Protein AF-A0A6V7HKK5-F1 (afdb_monomer)

pLDDT: mean 83.56, std 8.03, range [59.28, 92.56]

Radius of gyration: 16.76 Å; Cα contacts (8 Å, |Δi|>4): 35; chains: 1; bounding box: 42×21×39 Å

Solvent-accessible surface area (backbone atoms only — not comparable to full-atom values): 3465 Å² total; per-residue (Å²): 112,65,86,63,52,49,55,44,60,63,40,48,49,42,26,48,48,40,37,74,78,68,68,45,54,72,66,54,18,45,52,50,54,18,47,46,47,50,53,51,53,49,50,55,59,47,41,50,68,48,48,48,70,73,69,50,79,77,92,71,132

Organism: NCBI:txid1563983

Secondary structure (DSSP, 8-state):
-HHHHHHIIIIIHHHHHHHHHH---HHHIIIIIIIIHHHHHHHHHHHIIIIIHHH------

InterPro domains:
  IPR015876 Acyl-CoA desaturase [PR00075] (2-20)
  IPR015876 Acyl-CoA desaturase [PR00075] (35-56)
  IPR015876 Acyl-CoA desaturase [PTHR11351] (1-61)

Structure (mmCIF, N/CA/C/O backbone):
data_AF-A0A6V7HKK5-F1
#
_entry.id   AF-A0A6V7HKK5-F1
#
loop_
_atom_site.group_PDB
_atom_site.id
_atom_site.type_symbol
_atom_site.label_atom_id
_atom_site.label_alt_id
_atom_site.label_comp_id
_atom_site.label_asym_id
_atom_site.label_entity_id
_atom_site.label_seq_id
_atom_site.pdbx_PDB_ins_code
_atom_site.Cartn_x
_atom_site.Cartn_y
_atom_site.Cartn_z
_atom_site.occupancy
_atom_site.B_iso_or_equiv
_atom_site.auth_seq_id
_atom_site.auth_comp_id
_atom_site.auth_asym_id
_atom_site.auth_atom_id
_atom_site.pdbx_PDB_model_num
ATOM 1 N N . TYR A 1 1 ? -10.384 7.635 -16.471 1.00 76.19 1 TYR A N 1
ATOM 2 C CA . TYR A 1 1 ? -10.934 6.458 -15.762 1.00 76.19 1 TYR A CA 1
ATOM 3 C C . TYR A 1 1 ? -9.927 5.831 -14.791 1.00 76.19 1 TYR A C 1
ATOM 5 O O . TYR A 1 1 ? -10.283 5.609 -13.642 1.00 76.19 1 TYR A O 1
ATOM 13 N N . TYR A 1 2 ? -8.660 5.646 -15.191 1.00 82.06 2 TYR A N 1
ATOM 14 C CA . TYR A 1 2 ? -7.587 5.092 -14.343 1.00 82.06 2 TYR A CA 1
ATOM 15 C C . TYR A 1 2 ? -7.456 5.724 -12.943 1.00 82.06 2 TYR A C 1
ATOM 17 O O . TYR A 1 2 ? -7.378 4.999 -11.958 1.00 82.06 2 TYR A O 1
ATOM 25 N N . LEU A 1 3 ? -7.515 7.058 -12.843 1.00 86.56 3 LEU A N 1
ATOM 26 C CA . LEU A 1 3 ? -7.414 7.792 -11.569 1.00 86.56 3 LEU A CA 1
ATOM 27 C C . LEU A 1 3 ? -8.448 7.370 -10.514 1.00 86.56 3 LEU A C 1
ATOM 29 O O . LEU A 1 3 ? -8.173 7.486 -9.327 1.00 86.56 3 LEU A O 1
ATOM 33 N N . TRP A 1 4 ? -9.610 6.868 -10.936 1.00 84.88 4 TRP A N 1
ATOM 34 C CA . TRP A 1 4 ? -10.658 6.395 -10.031 1.00 84.88 4 TRP A CA 1
ATOM 35 C C . TRP A 1 4 ? -10.543 4.899 -9.738 1.00 84.88 4 TRP A C 1
ATOM 37 O O . TRP A 1 4 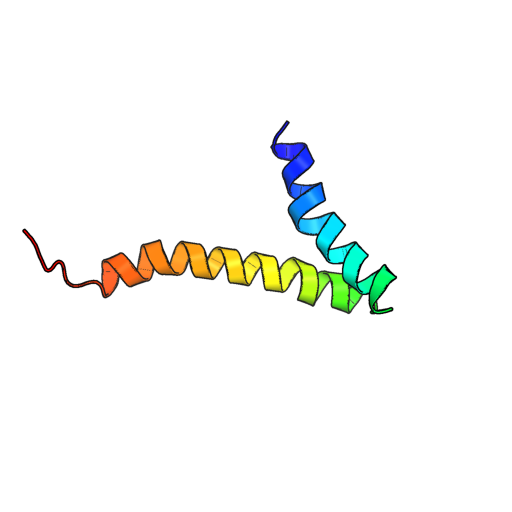? -10.738 4.484 -8.602 1.00 84.88 4 TRP A O 1
ATOM 47 N N . MET A 1 5 ? -10.179 4.078 -10.729 1.00 85.75 5 MET A N 1
ATOM 48 C 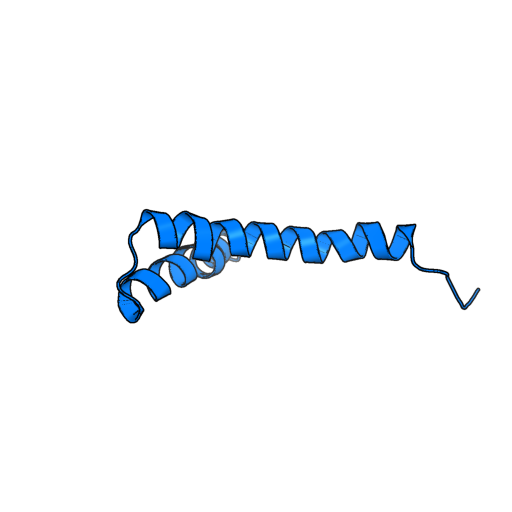CA . MET A 1 5 ? -9.996 2.635 -10.515 1.00 85.75 5 MET A CA 1
ATOM 49 C C . MET A 1 5 ? -8.787 2.313 -9.642 1.00 85.75 5 MET A C 1
ATOM 51 O O . MET A 1 5 ? -8.848 1.392 -8.831 1.00 85.75 5 MET A O 1
ATOM 55 N N . MET A 1 6 ? -7.688 3.047 -9.821 1.00 90.19 6 MET A N 1
ATOM 56 C CA . MET A 1 6 ? -6.431 2.797 -9.122 1.00 90.19 6 MET A CA 1
ATOM 57 C C . MET A 1 6 ? -6.603 2.802 -7.594 1.00 90.19 6 MET A C 1
ATOM 59 O O . MET A 1 6 ? -6.271 1.787 -6.986 1.00 90.19 6 MET A O 1
ATOM 63 N N . PRO A 1 7 ? -7.184 3.835 -6.950 1.00 85.50 7 PRO A N 1
ATOM 64 C CA . PRO A 1 7 ? -7.358 3.827 -5.501 1.00 85.50 7 PRO A CA 1
ATOM 65 C C . PRO A 1 7 ? -8.324 2.735 -5.020 1.00 85.50 7 PRO A C 1
ATOM 67 O O . PRO A 1 7 ? -8.099 2.116 -3.979 1.00 85.50 7 PRO A O 1
ATOM 70 N N . VAL A 1 8 ? -9.368 2.439 -5.798 1.00 87.75 8 VAL A N 1
ATOM 71 C CA . VAL A 1 8 ? -10.351 1.402 -5.455 1.00 87.75 8 VAL A CA 1
ATOM 72 C C . VAL A 1 8 ? -9.696 0.019 -5.435 1.00 87.75 8 VAL A C 1
ATOM 74 O O . VAL A 1 8 ? -9.813 -0.724 -4.464 1.00 87.75 8 VAL A O 1
ATOM 77 N N . ILE A 1 9 ? -8.950 -0.331 -6.475 1.00 86.94 9 ILE A N 1
ATOM 78 C CA . ILE A 1 9 ? -8.352 -1.665 -6.577 1.00 86.94 9 ILE A CA 1
ATOM 79 C C . ILE A 1 9 ? -7.091 -1.769 -5.712 1.00 86.94 9 ILE A C 1
ATOM 81 O O . ILE A 1 9 ? -6.868 -2.788 -5.064 1.00 86.94 9 ILE A O 1
ATOM 85 N N . ALA A 1 10 ? -6.260 -0.726 -5.675 1.00 86.12 10 ALA A N 1
ATOM 86 C CA . ALA A 1 10 ? -4.962 -0.788 -5.009 1.00 86.12 10 ALA A CA 1
ATOM 87 C C . ALA A 1 10 ? -5.030 -0.581 -3.488 1.00 86.12 10 ALA A C 1
ATOM 89 O O . ALA A 1 10 ? -4.138 -1.088 -2.800 1.00 86.12 10 ALA A O 1
ATOM 90 N N . PHE A 1 11 ? -6.055 0.123 -2.980 1.00 83.88 11 PHE A N 1
ATOM 91 C CA . PHE A 1 11 ? -6.201 0.442 -1.555 1.00 83.88 11 PHE A CA 1
ATOM 92 C C . PHE A 1 11 ? -7.486 -0.105 -0.935 1.00 83.88 11 PHE A C 1
ATOM 94 O O . PHE A 1 11 ? -7.422 -0.725 0.123 1.00 83.88 11 PHE A O 1
ATOM 101 N N . ILE A 1 12 ? -8.647 0.081 -1.568 1.00 86.56 12 ILE A N 1
ATOM 102 C CA . ILE A 1 12 ? -9.930 -0.315 -0.962 1.00 86.56 12 ILE A CA 1
ATOM 103 C C . ILE A 1 12 ? -10.041 -1.843 -0.879 1.00 86.56 12 ILE A C 1
ATOM 105 O O . ILE A 1 12 ? -10.191 -2.389 0.212 1.00 86.56 12 ILE A O 1
ATOM 109 N N . VAL A 1 13 ? -9.885 -2.546 -2.001 1.00 87.56 13 VAL A N 1
ATOM 110 C CA . VAL A 1 13 ? -9.962 -4.019 -2.054 1.00 87.56 13 VAL A CA 1
ATOM 111 C C . VAL A 1 13 ? -9.016 -4.714 -1.051 1.00 87.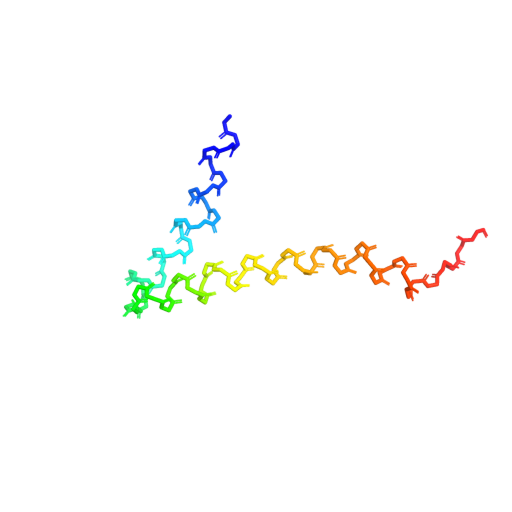56 13 VAL A C 1
ATOM 113 O O . VAL A 1 13 ? -9.505 -5.501 -0.238 1.00 87.56 13 VAL A O 1
ATOM 116 N N . PRO A 1 14 ? -7.700 -4.423 -1.022 1.00 85.50 14 PRO A N 1
ATOM 117 C CA . PRO A 1 14 ? -6.779 -5.081 -0.093 1.00 85.50 14 PRO A CA 1
ATOM 118 C C . PRO A 1 14 ? -6.967 -4.672 1.372 1.00 85.50 14 PRO A C 1
ATOM 120 O O . PRO A 1 14 ? -6.513 -5.408 2.245 1.00 85.50 14 PRO A O 1
ATOM 123 N N . THR A 1 15 ? -7.650 -3.559 1.663 1.00 86.75 15 THR A N 1
ATOM 124 C CA . THR A 1 15 ? -8.028 -3.205 3.042 1.00 86.75 15 THR A CA 1
ATOM 125 C C . THR A 1 15 ? -9.235 -4.021 3.500 1.00 86.75 15 THR A C 1
ATOM 127 O O . THR A 1 15 ? -9.252 -4.516 4.620 1.00 86.75 15 THR A O 1
ATO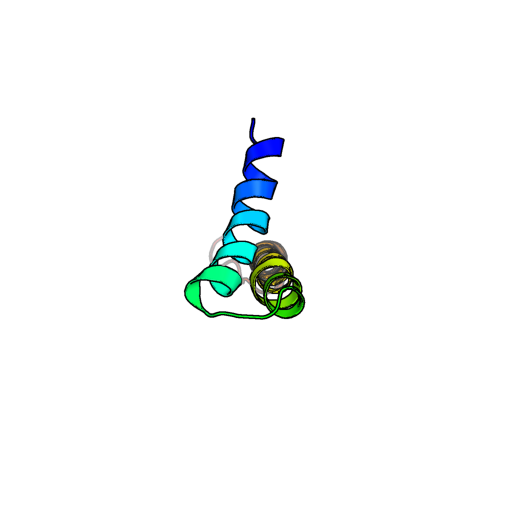M 130 N N . TYR A 1 16 ? -10.240 -4.210 2.641 1.00 85.50 16 TYR A N 1
ATOM 131 C CA . TYR A 1 16 ? -11.480 -4.892 3.023 1.00 85.50 16 TYR A CA 1
ATOM 132 C C . TYR A 1 16 ? -11.359 -6.419 3.098 1.00 85.50 16 TYR A C 1
ATOM 134 O O . TYR A 1 16 ? -12.023 -7.030 3.933 1.00 85.50 16 TYR A O 1
ATOM 142 N N . 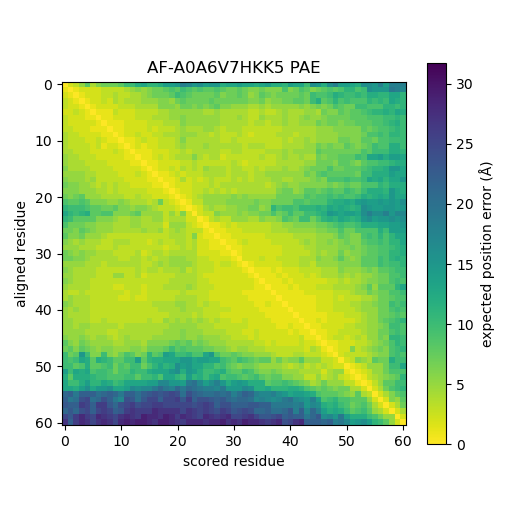ILE A 1 17 ? -10.509 -7.047 2.280 1.00 87.31 17 ILE A N 1
ATOM 143 C CA . ILE A 1 17 ? -10.294 -8.506 2.307 1.00 87.31 17 ILE A CA 1
ATOM 144 C C . ILE A 1 17 ? -9.890 -9.024 3.707 1.00 87.31 17 ILE A C 1
ATOM 146 O O . ILE A 1 17 ? -10.598 -9.881 4.235 1.00 87.31 17 ILE A O 1
ATOM 150 N N . PRO A 1 18 ? -8.818 -8.530 4.353 1.00 84.81 18 PRO A N 1
ATOM 151 C CA . PRO A 1 18 ? -8.409 -9.019 5.673 1.00 84.81 18 PRO A CA 1
ATOM 152 C C . PRO A 1 18 ? -9.434 -8.696 6.770 1.00 84.81 18 PRO A C 1
ATOM 154 O O . PRO A 1 18 ? -9.613 -9.481 7.697 1.00 84.81 18 PRO A O 1
ATOM 157 N N . ILE A 1 19 ? -10.180 -7.595 6.638 1.00 86.94 19 ILE A N 1
ATOM 158 C CA . ILE A 1 19 ? -11.238 -7.234 7.592 1.00 86.94 19 ILE A CA 1
ATOM 159 C C . ILE A 1 19 ? -12.405 -8.231 7.514 1.00 86.94 19 ILE A C 1
ATOM 161 O O . ILE A 1 19 ? -12.863 -8.715 8.545 1.00 86.94 19 ILE A O 1
ATOM 165 N N . TYR A 1 20 ? -12.878 -8.564 6.307 1.00 84.69 20 TYR A N 1
ATOM 166 C CA . TYR A 1 20 ? -14.048 -9.434 6.128 1.00 84.69 20 TYR A CA 1
ATOM 167 C C . TYR A 1 20 ? -13.735 -10.929 6.228 1.00 84.69 20 TYR A C 1
ATOM 169 O O . TYR A 1 20 ? -14.543 -11.675 6.777 1.00 84.69 20 TYR A O 1
ATOM 177 N N . PHE A 1 21 ? -12.601 -11.381 5.688 1.00 85.69 21 PHE A N 1
ATOM 178 C CA . PHE A 1 21 ? -12.273 -12.809 5.620 1.00 85.69 21 PHE A CA 1
ATOM 179 C C . PHE A 1 21 ? -11.407 -13.289 6.794 1.00 85.69 21 PHE A C 1
ATOM 181 O O . PHE A 1 21 ? -11.530 -14.445 7.189 1.00 85.69 21 PHE A O 1
ATOM 188 N N . TRP A 1 22 ? -10.566 -12.419 7.367 1.00 84.81 22 TRP A N 1
ATOM 189 C CA . TRP A 1 22 ? -9.657 -12.765 8.472 1.00 84.81 22 TRP A CA 1
ATOM 190 C C . TRP A 1 22 ? -10.023 -12.109 9.811 1.00 84.81 22 TRP A C 1
ATOM 192 O O . TRP A 1 22 ? -9.421 -12.440 10.830 1.00 84.81 22 TRP A O 1
ATOM 202 N N . GLY A 1 23 ? -11.028 -11.225 9.844 1.00 84.88 23 GLY A N 1
ATOM 203 C CA . GLY A 1 23 ? -11.466 -10.557 11.073 1.00 84.88 23 GLY A CA 1
ATOM 204 C C . GLY A 1 23 ? -10.405 -9.633 11.680 1.00 84.88 23 GLY A C 1
ATOM 205 O O . GLY A 1 23 ? -10.406 -9.402 12.889 1.00 84.88 23 GLY A O 1
ATOM 206 N N . GLU A 1 24 ? -9.473 -9.133 10.864 1.00 84.25 24 GLU A N 1
ATOM 207 C CA . GLU A 1 24 ? -8.380 -8.277 11.324 1.00 84.25 24 GLU A CA 1
ATOM 208 C C . GLU A 1 24 ? -8.845 -6.863 11.695 1.00 84.25 24 GLU A C 1
ATOM 210 O O . GLU A 1 24 ? -9.853 -6.344 11.209 1.00 84.25 24 GLU A O 1
ATOM 215 N N . THR A 1 25 ? -8.074 -6.199 12.560 1.00 88.94 25 THR A N 1
ATOM 216 C CA . THR A 1 25 ? -8.345 -4.813 12.946 1.00 88.94 25 THR A CA 1
ATOM 217 C C . THR A 1 25 ? -8.095 -3.856 11.780 1.00 88.94 25 THR A C 1
ATOM 219 O O . THR A 1 25 ? -7.179 -4.038 10.976 1.00 88.94 25 THR A O 1
ATOM 222 N N . TRP A 1 26 ? -8.876 -2.772 11.729 1.00 83.75 26 TRP A N 1
ATOM 223 C CA . TRP A 1 26 ? -8.768 -1.735 10.695 1.00 83.75 26 TRP A CA 1
ATOM 224 C C . TRP A 1 26 ? -7.345 -1.198 10.518 1.00 83.75 26 TRP A C 1
ATOM 226 O O . TRP A 1 26 ? -6.901 -0.995 9.392 1.00 83.75 26 TRP A O 1
ATOM 236 N N . TYR A 1 27 ? -6.614 -1.008 11.619 1.00 86.19 27 TYR A N 1
ATOM 237 C CA . TYR A 1 27 ? -5.235 -0.523 11.586 1.00 86.19 27 TYR A CA 1
ATOM 238 C C . TYR A 1 27 ? -4.279 -1.524 10.929 1.00 86.19 27 TYR A C 1
ATOM 240 O O . TYR A 1 27 ? -3.486 -1.129 10.076 1.00 86.19 27 TYR A O 1
ATOM 248 N N . ASN A 1 28 ? -4.379 -2.813 11.259 1.00 85.69 28 ASN A N 1
ATOM 249 C CA . ASN A 1 28 ? -3.514 -3.837 10.669 1.00 85.69 28 ASN A CA 1
ATOM 250 C C . ASN A 1 28 ? -3.799 -4.002 9.173 1.00 85.69 28 ASN A C 1
ATOM 252 O O . ASN A 1 28 ? -2.871 -3.998 8.362 1.00 85.69 28 ASN A O 1
ATOM 256 N N . ALA A 1 29 ? -5.077 -4.027 8.793 1.00 85.81 29 ALA A N 1
ATOM 257 C CA . ALA A 1 29 ? -5.491 -4.086 7.397 1.00 85.81 29 ALA A CA 1
ATOM 258 C C . ALA A 1 29 ? -4.964 -2.893 6.572 1.00 85.81 29 ALA A C 1
ATOM 260 O O . ALA A 1 29 ? -4.458 -3.074 5.464 1.00 85.81 29 ALA A O 1
ATOM 261 N N . LEU A 1 30 ? -5.011 -1.673 7.116 1.00 86.81 30 LEU A N 1
ATOM 262 C CA . LEU A 1 30 ? -4.507 -0.477 6.431 1.00 86.81 30 LEU A CA 1
ATOM 263 C C . LEU A 1 30 ? -2.977 -0.447 6.332 1.00 86.81 30 LEU A C 1
ATOM 265 O O . LEU A 1 30 ? -2.431 -0.234 5.247 1.00 86.81 30 LEU A O 1
ATOM 269 N N . TYR A 1 31 ? -2.273 -0.650 7.445 1.00 85.62 31 TYR A N 1
ATOM 270 C CA . TYR A 1 31 ? -0.818 -0.498 7.470 1.00 85.62 31 TYR A CA 1
ATOM 271 C C . TYR A 1 31 ? -0.087 -1.675 6.821 1.00 85.62 31 TYR A C 1
ATOM 273 O O . TYR A 1 31 ? 0.872 -1.458 6.080 1.00 85.62 31 TYR A O 1
ATOM 281 N N . VAL A 1 32 ? -0.543 -2.906 7.050 1.00 85.62 32 VAL A N 1
ATOM 282 C CA . VAL A 1 32 ? 0.158 -4.115 6.596 1.00 85.62 32 VAL A CA 1
ATOM 283 C C . VAL A 1 32 ? -0.358 -4.570 5.230 1.00 85.62 32 VAL A C 1
ATOM 285 O O . VAL A 1 32 ? 0.405 -4.622 4.266 1.00 85.62 32 VAL A O 1
ATOM 288 N N . SER A 1 33 ? -1.657 -4.847 5.094 1.00 86.69 33 SER A N 1
ATOM 289 C CA . SER A 1 33 ? -2.201 -5.382 3.832 1.00 86.69 33 SER A CA 1
ATOM 290 C C . SER A 1 33 ? -2.178 -4.353 2.691 1.00 86.69 33 SER A C 1
ATOM 292 O O . SER A 1 33 ? -1.924 -4.683 1.524 1.00 86.69 33 SER A O 1
ATOM 294 N N . THR A 1 34 ? -2.380 -3.075 3.018 1.00 88.31 34 THR A N 1
ATOM 295 C CA . THR A 1 34 ? -2.464 -2.015 2.010 1.00 88.31 34 THR A CA 1
ATOM 296 C C . THR A 1 34 ? -1.160 -1.239 1.844 1.00 88.31 34 THR A C 1
ATOM 298 O O . THR A 1 34 ? -0.566 -1.293 0.764 1.00 88.31 34 THR A O 1
ATOM 301 N N . LEU A 1 35 ? -0.687 -0.534 2.876 1.00 89.31 35 LEU A N 1
ATOM 302 C CA . LEU A 1 35 ? 0.465 0.369 2.750 1.00 89.31 35 LEU A CA 1
ATOM 303 C C . LEU A 1 35 ? 1.796 -0.374 2.587 1.00 89.31 35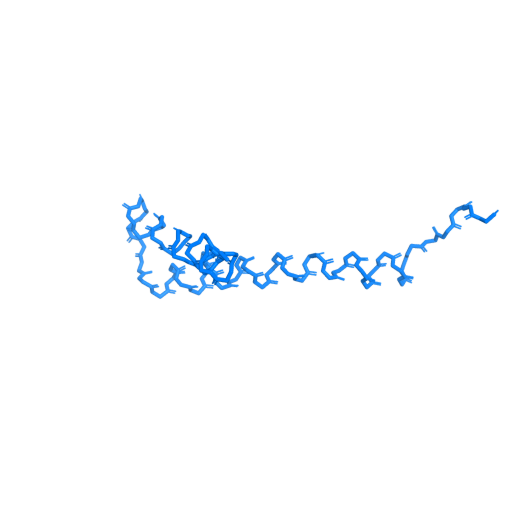 LEU A C 1
ATOM 305 O O . LEU A 1 35 ? 2.540 -0.068 1.655 1.00 89.31 35 LEU A O 1
ATOM 309 N N . LEU A 1 36 ? 2.088 -1.369 3.430 1.00 90.69 36 LEU A N 1
ATOM 310 C CA . LEU A 1 36 ? 3.325 -2.149 3.322 1.00 90.69 36 LEU A CA 1
ATOM 311 C C . LEU A 1 36 ? 3.397 -2.886 1.980 1.00 90.69 36 LEU A C 1
ATOM 313 O O . LEU A 1 36 ? 4.416 -2.797 1.297 1.00 90.69 36 LEU A O 1
ATOM 317 N N . ARG A 1 37 ? 2.305 -3.537 1.551 1.00 90.38 37 ARG A N 1
ATOM 318 C CA . ARG A 1 37 ? 2.227 -4.181 0.228 1.00 90.38 37 ARG A CA 1
ATOM 319 C C . ARG A 1 37 ? 2.514 -3.191 -0.903 1.00 90.38 37 ARG A C 1
ATOM 321 O O . ARG A 1 37 ? 3.278 -3.509 -1.816 1.00 90.38 37 ARG A O 1
ATOM 328 N N . TYR A 1 38 ? 1.910 -2.002 -0.850 1.00 91.12 38 TYR A N 1
ATOM 329 C CA . TYR A 1 38 ? 2.076 -0.972 -1.876 1.00 91.12 38 TYR A CA 1
ATOM 330 C C . TYR A 1 38 ? 3.521 -0.463 -1.944 1.00 91.12 38 TYR A C 1
ATOM 332 O O . TYR A 1 38 ? 4.131 -0.487 -3.013 1.00 91.12 38 TYR A O 1
ATOM 340 N N . VAL A 1 39 ? 4.095 -0.074 -0.802 1.00 92.19 39 VAL A N 1
ATOM 341 C CA . VAL A 1 39 ? 5.476 0.424 -0.715 1.00 92.19 39 VAL A CA 1
ATOM 342 C C . VAL A 1 39 ? 6.474 -0.656 -1.116 1.00 92.19 39 VAL A C 1
ATOM 344 O O . VAL A 1 39 ? 7.401 -0.371 -1.872 1.00 92.19 39 VAL A O 1
ATOM 347 N N . PHE A 1 40 ? 6.289 -1.896 -0.665 1.00 91.81 40 PHE A N 1
ATOM 348 C CA . PHE A 1 40 ? 7.175 -3.003 -1.014 1.00 91.81 40 PHE A CA 1
ATOM 349 C C . PHE A 1 40 ? 7.166 -3.284 -2.519 1.00 91.81 40 PHE A C 1
ATOM 351 O O . PHE A 1 40 ? 8.226 -3.372 -3.132 1.00 91.81 40 PHE A O 1
ATOM 358 N N . THR A 1 41 ? 5.980 -3.350 -3.131 1.00 90.31 41 THR A N 1
ATOM 359 C CA . THR A 1 41 ? 5.845 -3.563 -4.582 1.00 90.31 41 THR A CA 1
ATOM 360 C C . THR A 1 41 ? 6.507 -2.430 -5.363 1.00 90.31 41 THR A C 1
ATOM 362 O O . THR A 1 41 ? 7.241 -2.683 -6.316 1.00 90.31 41 THR A O 1
ATOM 365 N N . LEU A 1 42 ? 6.309 -1.182 -4.930 1.00 92.12 42 LEU A N 1
ATOM 366 C CA . LEU A 1 42 ? 6.924 -0.020 -5.562 1.00 92.12 42 LEU A CA 1
ATOM 367 C C . LEU A 1 42 ? 8.456 -0.076 -5.472 1.00 92.12 42 LEU A C 1
ATOM 369 O O . LEU A 1 42 ? 9.140 0.055 -6.486 1.00 92.12 42 LEU A O 1
ATOM 373 N N . ASN A 1 43 ? 8.994 -0.373 -4.288 1.00 92.56 43 ASN A N 1
ATOM 374 C CA . ASN A 1 43 ? 10.434 -0.530 -4.098 1.00 92.56 43 ASN A CA 1
ATOM 375 C C . ASN A 1 43 ? 10.993 -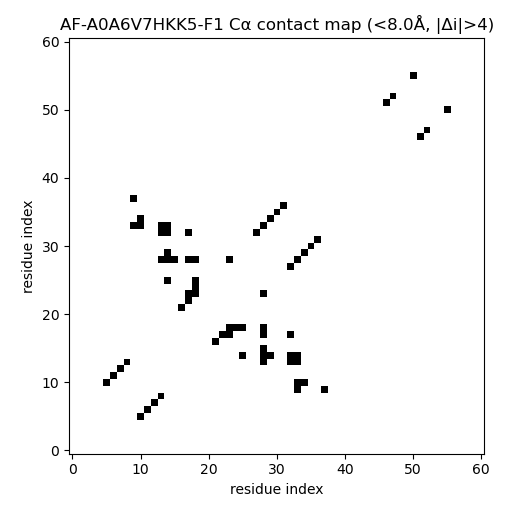1.704 -4.904 1.00 92.56 43 ASN A C 1
ATOM 377 O O . ASN A 1 43 ? 12.060 -1.556 -5.475 1.00 92.56 43 ASN A O 1
ATOM 381 N N . MET A 1 44 ? 10.279 -2.825 -5.029 1.00 90.75 44 MET A N 1
ATOM 382 C CA . MET A 1 44 ? 10.681 -3.943 -5.895 1.00 90.75 44 MET A CA 1
ATOM 383 C C . MET A 1 44 ? 10.752 -3.522 -7.369 1.00 90.75 44 MET A C 1
ATOM 385 O O . MET A 1 44 ? 11.732 -3.825 -8.048 1.00 90.75 44 MET A O 1
ATOM 389 N N . THR A 1 45 ? 9.758 -2.778 -7.868 1.00 90.00 45 THR A N 1
ATOM 390 C CA . THR A 1 45 ? 9.788 -2.280 -9.255 1.00 90.00 45 THR A CA 1
ATOM 391 C C . THR A 1 45 ? 10.925 -1.288 -9.489 1.00 90.00 45 THR A C 1
ATOM 393 O O . THR A 1 45 ? 11.612 -1.358 -10.508 1.00 90.00 45 THR A O 1
ATOM 396 N N . TRP A 1 46 ? 11.182 -0.397 -8.530 1.00 89.44 46 TRP A N 1
ATOM 397 C CA . TRP A 1 46 ? 12.291 0.550 -8.611 1.00 89.44 46 TRP A CA 1
ATOM 398 C C . TRP A 1 46 ? 13.648 -0.109 -8.397 1.00 89.44 46 TRP A C 1
ATOM 400 O O . TRP A 1 46 ? 14.627 0.330 -8.991 1.00 89.44 46 TRP A O 1
ATOM 410 N N . LEU A 1 47 ? 13.714 -1.194 -7.627 1.00 88.00 47 LEU A N 1
ATOM 411 C CA . LEU A 1 47 ? 14.930 -1.967 -7.420 1.00 88.00 47 LEU A CA 1
ATOM 412 C C . LEU A 1 47 ? 15.442 -2.531 -8.742 1.00 88.00 47 LEU A C 1
ATOM 414 O O . LEU A 1 47 ? 16.643 -2.504 -8.963 1.00 88.00 47 LEU A O 1
ATOM 418 N N . VAL A 1 48 ? 14.574 -2.957 -9.660 1.00 83.00 48 VAL A N 1
ATOM 419 C CA . VAL A 1 48 ? 15.020 -3.341 -11.010 1.00 83.00 48 VAL A CA 1
ATOM 420 C C . VAL A 1 48 ? 15.663 -2.146 -11.717 1.00 83.00 48 VAL A C 1
ATOM 422 O O . VAL A 1 48 ? 16.775 -2.256 -12.220 1.00 83.00 48 VAL A O 1
ATOM 425 N N . ASN A 1 49 ? 15.023 -0.977 -11.687 1.00 82.00 49 ASN A N 1
ATOM 426 C CA . ASN A 1 49 ? 15.553 0.229 -12.326 1.00 82.00 49 ASN A CA 1
ATOM 427 C C . ASN A 1 49 ? 16.875 0.726 -11.699 1.00 82.00 49 ASN A C 1
ATOM 429 O O . ASN A 1 49 ? 17.728 1.263 -12.396 1.00 82.00 49 ASN A O 1
ATOM 433 N N . SER A 1 50 ? 17.077 0.542 -10.394 1.00 82.31 50 SER A N 1
ATOM 434 C CA . SER A 1 50 ? 18.312 0.950 -9.714 1.00 82.31 50 SER A CA 1
ATOM 435 C C . SER A 1 50 ? 19.377 -0.146 -9.746 1.00 82.31 50 SER A C 1
ATOM 437 O O . SER A 1 50 ? 20.471 0.056 -10.267 1.00 82.31 50 SER A O 1
ATOM 439 N N . ALA A 1 51 ? 19.072 -1.323 -9.205 1.00 81.62 51 ALA A N 1
ATOM 440 C CA . ALA A 1 51 ? 20.035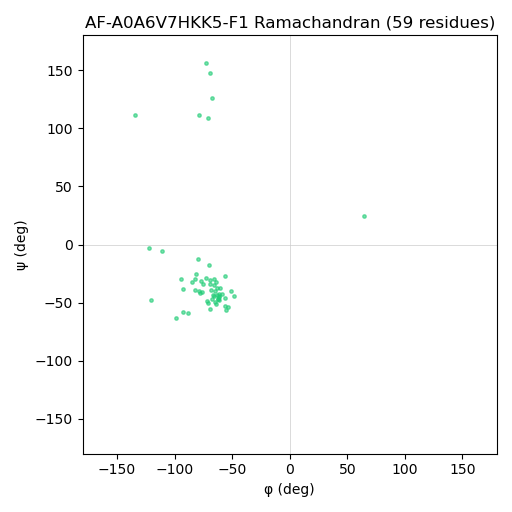 -2.396 -9.009 1.00 81.62 51 ALA A CA 1
ATOM 441 C C . ALA A 1 51 ? 20.395 -3.126 -10.306 1.00 81.62 51 ALA A C 1
ATOM 443 O O . ALA A 1 51 ? 21.554 -3.498 -10.462 1.00 81.62 51 ALA A O 1
ATOM 444 N N . ALA A 1 52 ? 19.475 -3.298 -11.263 1.00 78.25 52 ALA A N 1
ATOM 445 C CA . ALA A 1 52 ? 19.835 -3.953 -12.526 1.00 78.25 52 ALA A CA 1
ATOM 446 C C . ALA A 1 52 ? 20.771 -3.078 -13.376 1.00 78.25 52 ALA A C 1
ATOM 448 O O . ALA A 1 52 ? 21.629 -3.605 -14.073 1.00 78.25 52 ALA A O 1
ATOM 449 N N . HIS A 1 53 ? 20.664 -1.750 -13.269 1.00 70.88 53 HIS A N 1
ATOM 450 C CA . HIS A 1 53 ? 21.582 -0.822 -13.932 1.00 70.88 53 HIS A CA 1
ATOM 451 C C . HIS A 1 53 ? 22.893 -0.605 -13.158 1.00 70.88 53 HIS A C 1
ATOM 453 O O . HIS A 1 53 ? 23.919 -0.354 -13.782 1.00 70.88 53 HIS A O 1
ATOM 459 N N . ALA A 1 54 ? 22.884 -0.710 -11.823 1.00 75.12 54 ALA A N 1
ATOM 460 C CA . ALA A 1 54 ? 24.080 -0.536 -10.992 1.00 75.12 54 ALA A CA 1
ATOM 461 C C . ALA A 1 54 ? 24.926 -1.815 -10.838 1.00 75.12 54 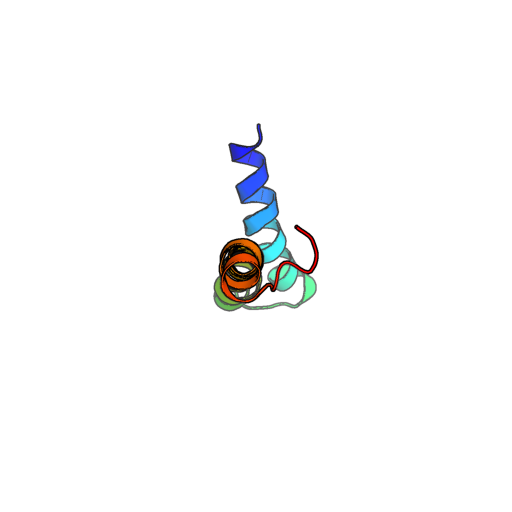ALA A C 1
ATOM 463 O O . ALA A 1 54 ? 26.144 -1.730 -10.710 1.00 75.12 54 ALA A O 1
ATOM 464 N N . PHE A 1 55 ? 24.292 -2.991 -10.842 1.00 70.88 55 PHE A N 1
ATOM 465 C CA . PHE A 1 55 ? 24.935 -4.281 -10.562 1.00 70.88 55 PHE A CA 1
ATOM 466 C C . PHE A 1 55 ? 24.788 -5.303 -11.700 1.00 70.88 55 PHE A C 1
ATOM 468 O O . PHE A 1 55 ? 25.344 -6.397 -11.614 1.00 70.88 55 PHE A O 1
ATOM 475 N N . GLY A 1 56 ? 24.061 -4.976 -12.772 1.00 64.44 56 GLY A N 1
ATOM 476 C CA . GLY A 1 56 ? 23.993 -5.808 -13.970 1.00 64.44 56 GLY A CA 1
ATOM 477 C C . GLY A 1 56 ? 25.231 -5.617 -14.840 1.00 64.44 56 GLY A C 1
ATOM 478 O O . GLY A 1 56 ? 25.417 -4.565 -15.448 1.00 64.44 56 GLY A O 1
ATOM 479 N N . GLY A 1 57 ? 26.074 -6.645 -14.936 1.00 66.62 57 GLY A N 1
ATOM 480 C CA . GLY A 1 57 ? 27.085 -6.707 -15.988 1.00 66.62 57 GLY A CA 1
ATOM 481 C C . GLY A 1 57 ? 26.393 -6.871 -17.339 1.00 66.62 57 GLY A C 1
ATOM 482 O O . GLY A 1 57 ? 25.586 -7.784 -17.492 1.00 66.62 57 GLY A O 1
ATOM 483 N N . LYS A 1 58 ? 26.689 -5.998 -18.307 1.00 64.94 58 LYS A N 1
ATOM 484 C CA . LYS A 1 58 ? 26.290 -6.177 -19.709 1.00 64.94 58 LYS A CA 1
ATOM 485 C C . LYS A 1 58 ? 27.133 -7.317 -20.304 1.00 64.94 58 LYS A C 1
ATOM 487 O O . LYS A 1 58 ? 28.328 -7.107 -20.491 1.00 64.94 58 LYS A O 1
ATOM 492 N N . PRO A 1 59 ? 26.580 -8.511 -20.591 1.00 64.94 59 PRO A N 1
ATOM 493 C CA . PRO A 1 59 ? 27.353 -9.602 -21.187 1.00 64.94 59 PRO A CA 1
ATOM 494 C C . PRO A 1 59 ? 27.526 -9.420 -22.703 1.00 64.94 59 PRO A C 1
ATOM 496 O O . PRO A 1 59 ? 28.324 -10.123 -23.309 1.00 64.94 59 PRO A O 1
ATOM 499 N N . TYR A 1 60 ? 26.774 -8.491 -23.302 1.00 59.88 60 TYR A N 1
ATOM 500 C CA . TYR A 1 60 ? 26.820 -8.155 -24.718 1.00 59.88 60 TYR A CA 1
ATOM 501 C C . TYR A 1 60 ? 26.835 -6.627 -24.875 1.00 59.88 60 TYR A C 1
ATOM 503 O O . TYR A 1 60 ? 25.853 -5.963 -24.529 1.00 59.88 60 TYR A O 1
ATOM 511 N N . ASP A 1 61 ? 27.972 -6.113 -25.345 1.00 59.28 61 ASP A N 1
ATOM 512 C CA . ASP A 1 61 ? 28.068 -5.104 -26.411 1.00 59.28 61 ASP A CA 1
ATOM 513 C C . ASP A 1 61 ? 28.606 -5.832 -27.658 1.00 59.28 61 ASP A C 1
ATOM 515 O O . ASP A 1 61 ? 29.440 -6.754 -27.472 1.00 59.28 61 ASP A O 1
#

Mean predicted aligned error: 6.92 Å

Foldseek 3Di:
DCVVVCCCVQQVVQLVCCCPPVVDDSVCSRVPRHVVVVVVVVVVVVCCVPVCVVPPDDPDD

Sequence (61 aa):
YYLWMMPVIAFIVPTYIPIYFWGETWYNALYVSTLLRYVFTLNMTWLVNSAAHAFGGKPYD